Protein AF-A0A497EKC6-F1 (afdb_monomer_lite)

Radius of gyration: 23.26 Å; chains: 1; bounding box: 40×48×70 Å

Sequence (170 aa):
MGEEEERITVAPMLLFRLREMLIDYFEALASGIVSTDFYRREIAGISVGRINASSWSPSRVVVVDGGSNVVSMNAGFLGVCSAVAVVFEGNRVSGRIIGEPELVPDSPRDLVVFEVLDQVMCVLDKLREAKVFETALRALEEFDPELLVIDGPLMPYGALAKMPTGTLYE

Structure (mmCIF, N/CA/C/O backbone):
data_AF-A0A497EKC6-F1
#
_entry.id   AF-A0A497EKC6-F1
#
loop_
_atom_site.group_PDB
_atom_site.id
_atom_site.type_symbol
_atom_site.label_atom_id
_atom_site.label_alt_id
_atom_site.label_comp_id
_atom_site.label_asym_id
_atom_site.label_entity_id
_atom_site.label_seq_id
_atom_site.pdbx_PDB_ins_code
_atom_site.Cartn_x
_atom_site.Cartn_y
_atom_site.Cartn_z
_atom_site.occupancy
_atom_site.B_iso_or_equiv
_atom_site.auth_seq_id
_atom_site.auth_comp_id
_atom_site.auth_asym_id
_atom_site.auth_atom_id
_atom_site.pdbx_PDB_model_num
ATOM 1 N N . MET A 1 1 ? -11.597 -3.155 -38.202 1.00 38.78 1 MET A N 1
ATOM 2 C CA . MET A 1 1 ? -12.169 -2.585 -36.968 1.00 38.78 1 MET A CA 1
ATOM 3 C C . MET A 1 1 ? -10.998 -2.003 -36.210 1.00 38.78 1 MET A C 1
ATOM 5 O O . MET A 1 1 ? -10.141 -2.777 -35.816 1.00 38.78 1 MET A O 1
ATOM 9 N N . GLY A 1 2 ? -10.868 -0.677 -36.194 1.00 41.09 2 GLY A N 1
ATOM 10 C CA . GLY A 1 2 ? -9.808 0.004 -35.449 1.00 41.09 2 GLY A CA 1
ATOM 11 C C . GLY A 1 2 ? -10.301 0.273 -34.034 1.00 41.09 2 GLY A C 1
ATOM 12 O O . GLY A 1 2 ? -11.436 0.715 -33.878 1.00 41.09 2 GLY A O 1
ATOM 13 N N . GLU A 1 3 ? -9.486 -0.060 -33.041 1.00 45.53 3 GLU A N 1
ATOM 14 C CA . GLU A 1 3 ? -9.723 0.272 -31.638 1.00 45.53 3 GLU A CA 1
ATOM 15 C C . GLU A 1 3 ? -9.542 1.787 -31.462 1.00 45.53 3 GLU A C 1
ATOM 17 O O . GLU A 1 3 ? -8.503 2.342 -31.825 1.00 45.53 3 GLU A O 1
ATOM 22 N N . GLU A 1 4 ? -10.579 2.474 -30.980 1.00 45.06 4 GLU A N 1
ATOM 23 C CA . GLU A 1 4 ? -10.482 3.877 -30.578 1.00 45.06 4 GLU A CA 1
ATOM 24 C C . GLU A 1 4 ? -9.721 3.943 -29.247 1.00 45.06 4 GLU A C 1
ATOM 26 O O . GLU A 1 4 ? -10.237 3.546 -28.206 1.00 45.06 4 GLU A O 1
ATOM 31 N N . GLU A 1 5 ? -8.477 4.430 -29.282 1.00 43.28 5 GLU A N 1
ATOM 32 C CA . GLU A 1 5 ? -7.735 4.807 -28.077 1.00 43.28 5 GLU A CA 1
ATOM 33 C C . GLU A 1 5 ? -8.469 5.948 -27.359 1.00 43.28 5 GLU A C 1
ATOM 35 O O . GLU A 1 5 ? -8.484 7.097 -27.816 1.00 43.28 5 GLU A O 1
ATOM 40 N N . GLU A 1 6 ? -9.055 5.640 -26.204 1.00 39.56 6 GLU A N 1
ATOM 41 C CA . GLU A 1 6 ? -9.656 6.623 -25.312 1.00 39.56 6 GLU A CA 1
ATOM 42 C C . GLU A 1 6 ? -8.545 7.489 -24.691 1.00 39.56 6 GLU A C 1
ATOM 44 O O . GLU A 1 6 ? -7.891 7.140 -23.707 1.00 39.56 6 GLU A O 1
ATOM 49 N N . ARG A 1 7 ? -8.270 8.640 -25.312 1.00 42.91 7 ARG A N 1
ATOM 50 C CA . ARG A 1 7 ? -7.306 9.615 -24.792 1.00 42.91 7 ARG A CA 1
ATOM 51 C C . ARG A 1 7 ? -7.900 10.330 -23.583 1.00 42.91 7 ARG A C 1
ATOM 53 O O . ARG A 1 7 ? -8.650 11.292 -23.733 1.00 42.91 7 ARG A O 1
ATOM 60 N N . ILE A 1 8 ? -7.508 9.908 -22.383 1.00 49.97 8 ILE A N 1
ATOM 61 C CA . ILE A 1 8 ? -7.783 10.638 -21.140 1.00 49.97 8 ILE A CA 1
ATOM 62 C C . ILE A 1 8 ? -7.013 11.966 -21.173 1.00 49.97 8 ILE A C 1
ATOM 64 O O . ILE A 1 8 ? -5.846 12.056 -20.792 1.00 49.97 8 ILE A O 1
ATOM 68 N N . THR A 1 9 ? -7.655 13.029 -21.649 1.00 49.84 9 THR A N 1
ATOM 69 C CA . THR A 1 9 ? -7.121 14.388 -21.544 1.00 49.84 9 THR A CA 1
ATOM 70 C C . THR A 1 9 ? -7.515 14.973 -20.198 1.00 49.84 9 THR A C 1
ATOM 72 O O . THR A 1 9 ? -8.666 15.360 -19.992 1.00 49.84 9 THR A O 1
ATOM 75 N N . VAL A 1 10 ? -6.562 15.058 -19.270 1.00 57.28 10 VAL A N 1
ATOM 76 C CA . VAL A 1 10 ? -6.769 15.771 -18.006 1.00 57.28 10 VAL A CA 1
ATOM 77 C C . VAL A 1 10 ? -6.968 17.247 -18.339 1.00 57.28 10 VAL A C 1
ATOM 79 O O . VAL A 1 10 ? -6.071 17.875 -18.900 1.00 57.28 10 VAL A O 1
ATOM 82 N N . ALA A 1 11 ? -8.147 17.798 -18.041 1.00 72.62 11 ALA A N 1
ATOM 83 C CA . ALA A 1 11 ? -8.456 19.195 -18.316 1.00 72.62 11 ALA A CA 1
ATOM 84 C C . ALA A 1 11 ? -7.430 20.093 -17.592 1.00 72.62 11 ALA A C 1
ATOM 86 O O . ALA A 1 11 ? -7.453 20.154 -16.358 1.00 72.62 11 ALA A O 1
ATOM 87 N N . PRO A 1 12 ? -6.548 20.819 -18.310 1.00 68.69 12 PRO A N 1
ATOM 88 C CA . PRO A 1 12 ? -5.465 21.587 -17.684 1.00 68.69 12 PRO A CA 1
ATOM 89 C C . PRO A 1 12 ? -5.978 22.625 -16.682 1.00 68.69 12 PRO A C 1
ATOM 91 O O . PRO A 1 12 ? -5.306 22.966 -15.712 1.00 68.69 12 PRO A O 1
ATOM 94 N N . MET A 1 13 ? -7.212 23.083 -16.889 1.00 71.94 13 MET A N 1
ATOM 95 C CA . MET A 1 13 ? -7.874 24.055 -16.031 1.00 71.94 13 MET A CA 1
ATOM 96 C C . MET A 1 13 ? -8.353 23.487 -14.698 1.00 71.94 13 MET A C 1
ATOM 98 O O . MET A 1 13 ? -8.362 24.201 -13.698 1.00 71.94 13 MET A O 1
ATOM 102 N N . LEU A 1 14 ? -8.683 22.195 -14.657 1.00 68.81 14 LEU A N 1
ATOM 103 C CA . LEU A 1 14 ? -8.998 21.505 -13.410 1.00 68.81 14 LEU A CA 1
ATOM 104 C C . LEU A 1 14 ? -7.737 21.373 -12.547 1.00 68.81 14 LEU A C 1
ATOM 106 O O . LEU A 1 14 ? -7.769 21.669 -11.357 1.00 68.81 14 LEU A O 1
ATOM 110 N N . LEU A 1 15 ? -6.613 20.998 -13.168 1.00 66.38 15 LEU A N 1
ATOM 111 C CA . LEU A 1 15 ? -5.318 20.905 -12.491 1.00 66.38 15 LEU A CA 1
ATOM 112 C C . LEU A 1 15 ? -4.852 22.265 -11.963 1.00 66.38 15 LEU A C 1
ATOM 114 O O . LEU A 1 15 ? -4.325 22.341 -10.857 1.00 66.38 15 LEU A O 1
ATOM 118 N N . PHE A 1 16 ? -5.062 23.334 -12.732 1.00 71.50 16 PHE A N 1
ATOM 119 C CA . PHE A 1 16 ? -4.731 24.692 -12.307 1.00 71.50 16 PHE A CA 1
ATOM 120 C C . PHE A 1 16 ? -5.553 25.126 -11.082 1.00 71.50 16 PHE A C 1
ATOM 122 O O . PHE A 1 16 ? -4.978 25.529 -10.076 1.00 71.50 16 PHE A O 1
ATOM 129 N N . ARG A 1 17 ? -6.878 24.932 -11.117 1.00 71.75 17 ARG A N 1
ATOM 130 C CA . ARG A 1 17 ? -7.786 25.227 -9.991 1.00 71.75 17 ARG A CA 1
ATOM 131 C C . ARG A 1 17 ? -7.433 24.445 -8.724 1.00 71.75 17 ARG A C 1
ATOM 133 O O . ARG A 1 17 ? -7.429 25.010 -7.637 1.00 71.75 17 ARG A O 1
ATOM 140 N N . LEU A 1 18 ? -7.124 23.154 -8.863 1.00 67.69 18 LEU A N 1
ATOM 141 C CA . LEU A 1 18 ? -6.696 22.306 -7.744 1.00 67.69 18 LEU A CA 1
ATOM 142 C C . LEU A 1 18 ? -5.395 22.808 -7.113 1.00 67.69 18 LEU A C 1
ATOM 144 O O . LEU A 1 18 ? -5.255 22.775 -5.893 1.00 67.69 18 LEU A O 1
ATOM 148 N N . ARG A 1 19 ? -4.457 23.293 -7.933 1.00 71.12 19 ARG A N 1
ATOM 149 C CA . ARG A 1 19 ? -3.198 23.865 -7.446 1.00 71.12 19 ARG A CA 1
ATOM 150 C C . ARG A 1 19 ? -3.418 25.161 -6.677 1.00 71.12 19 ARG A C 1
ATOM 152 O O . ARG A 1 19 ? -2.846 25.285 -5.604 1.00 71.12 19 ARG A O 1
ATOM 159 N N . GLU A 1 20 ? -4.252 26.072 -7.175 1.00 81.00 20 GLU A N 1
ATOM 160 C CA . GLU A 1 20 ? -4.586 27.310 -6.452 1.00 81.00 20 GLU A CA 1
ATOM 161 C C . GLU A 1 20 ? -5.211 27.005 -5.086 1.00 81.00 20 GLU A C 1
ATOM 163 O O . GLU A 1 20 ? -4.720 27.485 -4.072 1.00 81.00 20 GLU A O 1
ATOM 168 N N . MET A 1 21 ? -6.199 26.104 -5.031 1.00 75.06 21 MET A N 1
ATOM 169 C CA . MET A 1 21 ? -6.843 25.731 -3.764 1.00 75.06 21 MET A CA 1
ATOM 170 C C . MET A 1 21 ? -5.870 25.130 -2.741 1.00 75.06 21 MET A C 1
ATOM 172 O O . MET A 1 21 ? -6.008 25.360 -1.540 1.00 75.06 21 MET A O 1
ATOM 176 N N . LEU A 1 22 ? -4.900 24.338 -3.204 1.00 66.06 22 LEU A N 1
ATOM 177 C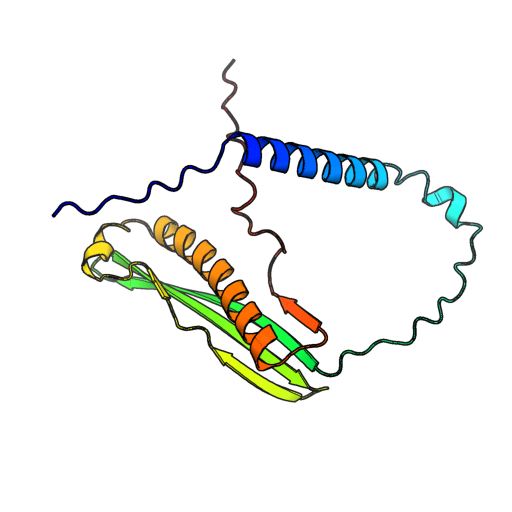 CA . LEU A 1 22 ? -3.883 23.757 -2.331 1.00 66.06 22 LEU A CA 1
ATOM 178 C C . LEU A 1 22 ? -2.887 24.811 -1.848 1.00 66.06 22 LEU A C 1
ATOM 180 O O . LEU A 1 22 ? -2.525 24.797 -0.675 1.00 66.06 22 LEU A O 1
ATOM 184 N N . ILE A 1 23 ? -2.468 25.728 -2.722 1.00 77.00 23 ILE A N 1
ATOM 185 C CA . ILE A 1 23 ? -1.584 26.840 -2.356 1.00 77.00 23 ILE A CA 1
ATOM 186 C C . ILE A 1 23 ? -2.257 27.709 -1.290 1.00 77.00 23 ILE A C 1
ATOM 188 O O . ILE A 1 23 ? -1.665 27.908 -0.233 1.00 77.00 23 ILE A O 1
ATOM 192 N N . ASP A 1 24 ? -3.513 28.108 -1.501 1.00 72.38 24 ASP A N 1
ATOM 193 C CA . ASP A 1 24 ? -4.279 28.916 -0.544 1.00 72.38 24 ASP A CA 1
ATOM 194 C C . ASP A 1 24 ? -4.397 28.221 0.823 1.00 72.38 24 ASP A C 1
ATOM 196 O O . ASP A 1 24 ? -4.234 28.839 1.878 1.00 72.38 24 ASP A O 1
ATOM 200 N N . TYR A 1 25 ? -4.638 26.906 0.824 1.00 72.38 25 TYR A N 1
ATOM 201 C CA . TYR A 1 25 ? -4.694 26.108 2.048 1.00 72.38 25 TYR A CA 1
ATOM 202 C C . TYR A 1 25 ? -3.351 26.091 2.793 1.00 72.38 25 TYR A C 1
ATOM 204 O O . TYR A 1 25 ? -3.318 26.243 4.017 1.00 72.38 25 TYR A O 1
ATOM 212 N N . PHE A 1 26 ? -2.236 25.940 2.074 1.00 66.56 26 PHE A N 1
ATOM 213 C CA . PHE A 1 26 ? -0.904 25.939 2.678 1.00 66.56 26 PHE A CA 1
ATOM 214 C C . PHE A 1 26 ? -0.461 27.325 3.140 1.00 66.56 26 PHE A C 1
ATOM 216 O O . PHE A 1 26 ? 0.186 27.424 4.180 1.00 66.56 26 PHE A O 1
ATOM 223 N N . GLU A 1 27 ? -0.840 28.392 2.440 1.00 73.19 27 GLU A N 1
ATOM 224 C CA . GLU A 1 27 ? -0.616 29.767 2.889 1.00 73.19 27 GLU A CA 1
ATOM 225 C C . GLU A 1 27 ? -1.426 30.084 4.153 1.00 73.19 27 GLU A C 1
ATOM 227 O O . GLU A 1 27 ? -0.903 30.704 5.083 1.00 73.19 27 GLU A O 1
ATOM 232 N N . ALA A 1 28 ? -2.664 29.590 4.259 1.00 68.50 28 ALA A N 1
ATOM 233 C CA . ALA A 1 28 ? -3.468 29.692 5.478 1.00 68.50 28 ALA A CA 1
ATOM 234 C C . ALA A 1 28 ? -2.843 28.917 6.656 1.00 68.50 28 ALA A C 1
ATOM 236 O O . ALA A 1 28 ? -2.782 29.414 7.781 1.00 68.50 28 ALA A O 1
ATOM 237 N N . LEU A 1 29 ? -2.313 27.718 6.402 1.00 66.31 29 LEU A N 1
ATOM 238 C CA . LEU A 1 29 ? -1.584 26.930 7.401 1.00 66.31 29 LEU A CA 1
ATOM 239 C C . LEU A 1 29 ? -0.284 27.613 7.831 1.00 66.31 29 LEU A C 1
ATOM 241 O O . LEU A 1 29 ? -0.004 27.722 9.022 1.00 66.31 29 LEU A O 1
ATOM 245 N N . ALA A 1 30 ? 0.499 28.109 6.875 1.00 63.88 30 ALA A N 1
ATOM 246 C CA . ALA A 1 30 ? 1.764 28.780 7.137 1.00 63.88 30 ALA A CA 1
ATOM 247 C C . ALA A 1 30 ? 1.554 30.098 7.894 1.00 63.88 30 ALA A C 1
ATOM 249 O O . ALA A 1 30 ? 2.250 30.358 8.873 1.00 63.88 30 ALA A O 1
ATOM 250 N N . SER A 1 31 ? 0.554 30.898 7.516 1.00 63.12 31 SER A N 1
ATOM 251 C CA . SER A 1 31 ? 0.195 32.124 8.241 1.00 63.12 31 SER A CA 1
ATOM 252 C C . SER A 1 31 ? -0.339 31.850 9.654 1.00 63.12 31 SER A C 1
ATOM 254 O O . SER A 1 31 ? -0.102 32.661 10.548 1.00 63.12 31 SER A O 1
ATOM 256 N N . GLY A 1 32 ? -0.958 30.688 9.897 1.00 54.19 32 GLY A N 1
ATOM 257 C CA . GLY A 1 32 ? -1.318 30.215 11.240 1.00 54.19 32 GLY A CA 1
ATOM 258 C C . GLY A 1 32 ? -0.139 29.691 12.077 1.00 54.19 32 GLY A C 1
ATOM 259 O O . GLY A 1 32 ? -0.196 29.727 13.304 1.00 54.19 32 GLY A O 1
ATOM 260 N N . ILE A 1 33 ? 0.942 29.231 11.438 1.00 52.12 33 ILE A N 1
ATOM 261 C CA . ILE A 1 33 ? 2.117 28.628 12.095 1.00 52.12 33 ILE A CA 1
ATOM 262 C C . ILE A 1 33 ? 3.230 29.660 12.377 1.00 52.12 33 ILE A C 1
ATOM 264 O O . ILE A 1 33 ? 4.037 29.459 13.283 1.00 52.12 33 ILE A O 1
ATOM 268 N N . VAL A 1 34 ? 3.274 30.793 11.663 1.00 46.94 34 VAL A N 1
ATOM 269 C CA . VAL A 1 34 ? 4.392 31.763 11.732 1.00 46.94 34 VAL A CA 1
ATOM 270 C C . VAL A 1 34 ? 4.368 32.705 12.954 1.00 46.94 34 VAL A C 1
ATOM 272 O O . VAL A 1 34 ? 5.355 33.392 13.206 1.00 46.94 34 VAL A O 1
ATOM 275 N N . SER A 1 35 ? 3.344 32.706 13.817 1.00 47.03 35 SER A N 1
ATOM 276 C CA . SER A 1 35 ? 3.387 33.497 15.066 1.00 47.03 35 SER A CA 1
ATOM 277 C C . SER A 1 35 ? 3.876 32.694 16.283 1.00 47.03 35 SER A C 1
ATOM 279 O O . SER A 1 35 ? 3.255 32.701 17.351 1.00 47.03 35 SER A O 1
ATOM 281 N N . THR A 1 36 ? 5.011 32.008 16.154 1.00 48.78 36 THR A N 1
ATOM 282 C CA . THR A 1 36 ? 5.629 31.214 17.234 1.00 48.78 36 THR A CA 1
ATOM 283 C C . THR A 1 36 ? 6.028 32.066 18.454 1.00 48.78 36 THR A C 1
ATOM 285 O O . THR A 1 36 ? 6.134 31.547 19.565 1.00 48.78 36 THR A O 1
ATOM 288 N N . ASP A 1 37 ? 6.157 33.389 18.290 1.00 45.56 37 ASP A N 1
ATOM 289 C CA . ASP A 1 37 ? 6.465 34.331 19.377 1.00 45.56 37 ASP A CA 1
ATOM 290 C C . ASP A 1 37 ? 5.232 34.912 20.095 1.00 45.56 37 ASP A C 1
ATOM 292 O O . ASP A 1 37 ? 5.357 35.395 21.225 1.00 45.56 37 ASP A O 1
ATOM 296 N N . PHE A 1 38 ? 4.031 34.828 19.506 1.00 42.97 38 PHE A N 1
ATOM 297 C CA . PHE A 1 38 ? 2.793 35.299 20.150 1.00 42.97 38 PHE A CA 1
ATOM 298 C C . PHE A 1 38 ? 2.283 34.281 21.187 1.00 42.97 38 PHE A C 1
ATOM 300 O O . PHE A 1 38 ? 1.916 34.641 22.308 1.00 42.97 38 PHE A O 1
ATOM 307 N N . TYR A 1 39 ? 2.394 32.985 20.870 1.00 42.16 39 TYR A N 1
ATOM 308 C CA . TYR A 1 39 ? 1.966 31.879 21.737 1.00 42.16 39 TYR A CA 1
ATOM 309 C C . TYR A 1 39 ? 2.705 31.825 23.084 1.00 42.16 39 TYR A C 1
ATOM 311 O O . TYR A 1 39 ? 2.150 31.374 24.085 1.00 42.16 39 TYR A O 1
ATOM 319 N N . ARG A 1 40 ? 3.952 32.308 23.153 1.00 44.03 40 ARG A N 1
ATOM 320 C CA . ARG A 1 40 ? 4.771 32.191 24.370 1.00 44.03 40 ARG A CA 1
ATOM 321 C C . ARG A 1 40 ? 4.404 33.182 25.476 1.00 44.03 40 ARG A C 1
ATOM 323 O O . ARG A 1 40 ? 4.741 32.917 26.627 1.00 44.03 40 ARG A O 1
ATOM 330 N N . ARG A 1 41 ? 3.753 34.312 25.162 1.00 40.88 41 ARG A N 1
ATOM 331 C CA . ARG A 1 41 ? 3.438 35.352 26.164 1.00 40.88 41 ARG A CA 1
ATOM 332 C C . ARG A 1 41 ? 2.007 35.301 26.693 1.00 40.88 41 ARG A C 1
ATOM 334 O O . ARG A 1 41 ? 1.826 35.589 27.870 1.00 40.88 41 ARG A O 1
ATOM 341 N N . GLU A 1 42 ? 1.017 34.886 25.901 1.00 42.59 42 GLU A N 1
ATOM 342 C CA . GLU A 1 42 ? -0.375 34.801 26.389 1.00 42.59 42 GLU A CA 1
ATOM 343 C C . GLU A 1 42 ? -0.713 33.481 27.107 1.00 42.59 42 GLU A C 1
ATOM 345 O O . GLU A 1 42 ? -1.622 33.439 27.934 1.00 42.59 42 GLU A O 1
ATOM 350 N N . ILE A 1 43 ? 0.063 32.412 26.898 1.00 44.28 43 ILE A N 1
ATOM 351 C CA . ILE A 1 43 ? -0.186 31.099 27.532 1.00 44.28 43 ILE A CA 1
ATOM 352 C C . ILE A 1 43 ? 0.379 31.014 28.963 1.00 44.28 43 ILE A C 1
ATOM 354 O O . ILE A 1 43 ? 0.169 30.034 29.668 1.00 44.28 43 ILE A O 1
ATOM 358 N N . ALA A 1 44 ? 1.027 32.067 29.466 1.00 41.31 44 ALA A N 1
ATOM 359 C CA . ALA A 1 44 ? 1.445 32.122 30.869 1.00 41.31 44 ALA A CA 1
ATOM 360 C C . ALA A 1 44 ? 0.267 32.326 31.851 1.00 41.31 44 ALA A C 1
ATOM 362 O O . ALA A 1 44 ? 0.435 32.112 33.050 1.00 41.31 44 ALA A O 1
ATOM 363 N N . GLY A 1 45 ? -0.916 32.727 31.361 1.00 38.28 45 GLY A N 1
ATOM 364 C CA . GLY A 1 45 ? -2.101 33.001 32.188 1.00 38.28 45 GLY A CA 1
ATOM 365 C C . GLY A 1 45 ? -3.304 32.088 31.942 1.00 38.28 45 GLY A C 1
ATOM 366 O O . GLY A 1 45 ? -4.261 32.128 32.713 1.00 38.28 45 GLY A O 1
ATOM 367 N N . ILE A 1 46 ? -3.280 31.253 30.901 1.00 40.38 46 ILE A N 1
ATOM 368 C CA . ILE A 1 46 ? -4.382 30.337 30.602 1.00 40.38 46 ILE A CA 1
ATOM 369 C C . ILE A 1 46 ? -4.068 29.011 31.283 1.00 40.38 46 ILE A C 1
ATOM 371 O O . ILE A 1 46 ? -3.353 28.166 30.748 1.00 40.38 46 ILE A O 1
ATOM 375 N N . SER A 1 47 ? -4.624 28.808 32.477 1.00 44.16 47 SER A N 1
ATOM 376 C CA . SER A 1 47 ? -4.824 27.457 32.991 1.00 44.16 47 SER A CA 1
ATOM 377 C C . SER A 1 47 ? -5.650 26.702 31.950 1.00 44.16 47 SER A C 1
ATOM 379 O O . SER A 1 47 ? -6.854 26.936 31.831 1.00 44.16 47 SER A O 1
ATOM 381 N N . VAL A 1 48 ? -4.994 25.857 31.151 1.00 45.44 48 VAL A N 1
ATOM 382 C CA . VAL A 1 48 ? -5.656 24.984 30.184 1.00 45.44 48 VAL A CA 1
ATOM 383 C C . VAL A 1 48 ? -6.592 24.110 31.004 1.00 45.44 48 VAL A C 1
ATOM 385 O O . VAL A 1 48 ? -6.148 23.238 31.754 1.00 45.44 48 VAL A O 1
ATOM 388 N N . GLY A 1 49 ? -7.886 24.432 30.956 1.00 46.28 49 GLY A N 1
ATOM 389 C CA . GLY A 1 49 ? -8.915 23.657 31.627 1.00 46.28 49 GLY A CA 1
ATOM 390 C C . GLY A 1 49 ? -8.727 22.194 31.253 1.00 46.28 49 GLY A C 1
ATOM 391 O O . GLY A 1 49 ? -8.459 21.884 30.093 1.00 46.28 49 GLY A O 1
ATOM 392 N N . ARG A 1 50 ? -8.812 21.296 32.240 1.00 44.88 50 ARG A N 1
ATOM 393 C CA . ARG A 1 50 ? -8.822 19.855 31.984 1.00 44.88 50 ARG A CA 1
ATOM 394 C C . ARG A 1 50 ? -9.953 19.569 31.004 1.00 44.88 50 ARG A C 1
ATOM 396 O O . ARG A 1 50 ? -11.115 19.509 31.399 1.00 44.88 50 ARG A O 1
ATOM 403 N N . ILE A 1 51 ? -9.609 19.398 29.732 1.00 50.06 51 ILE A N 1
ATOM 404 C CA . ILE A 1 51 ? -10.485 18.743 28.779 1.00 50.06 51 ILE A CA 1
ATOM 405 C C . ILE A 1 51 ? -10.600 17.325 29.329 1.00 50.06 51 ILE A C 1
ATOM 407 O O . ILE A 1 51 ? -9.634 16.563 29.296 1.00 50.06 51 ILE A O 1
ATOM 411 N N . ASN A 1 52 ? -11.756 16.991 29.906 1.00 45.78 52 ASN A N 1
ATOM 412 C CA . ASN A 1 52 ? -12.164 15.606 30.111 1.00 45.78 52 ASN A CA 1
ATOM 413 C C . ASN A 1 52 ? -12.372 15.002 28.715 1.00 45.78 52 ASN A C 1
ATOM 415 O O . ASN A 1 52 ? -13.497 14.775 28.283 1.00 45.78 52 ASN A O 1
ATOM 419 N N . ALA A 1 53 ? -11.282 14.806 27.973 1.00 54.03 53 ALA A N 1
ATOM 420 C CA . ALA A 1 53 ? -11.287 13.933 26.826 1.00 54.03 53 ALA A CA 1
ATOM 421 C C . ALA A 1 53 ? -11.493 12.550 27.431 1.00 54.03 53 ALA A C 1
ATOM 423 O O . ALA A 1 53 ? -10.599 12.012 28.087 1.00 54.03 53 ALA A O 1
ATOM 424 N N . SER A 1 54 ? -12.706 12.012 27.300 1.00 60.31 54 SER A N 1
ATOM 425 C CA . SER A 1 54 ? -12.909 10.577 27.444 1.00 60.31 54 SER A CA 1
ATOM 426 C C . SER A 1 54 ? -11.802 9.906 26.643 1.00 60.31 54 SER A C 1
ATOM 428 O O . SER A 1 54 ? -11.650 10.213 25.460 1.00 60.31 54 SER A O 1
ATOM 430 N N . SER A 1 55 ? -10.990 9.075 27.291 1.00 70.44 55 SER A N 1
ATOM 431 C CA . SER A 1 55 ? -9.920 8.338 26.631 1.00 70.44 55 SER A CA 1
ATOM 432 C C . SER A 1 55 ? -10.551 7.439 25.570 1.00 70.44 55 SER A C 1
ATOM 434 O O . SER A 1 55 ? -11.022 6.347 25.889 1.00 70.44 55 SER A O 1
ATOM 436 N N . TRP A 1 56 ? -10.644 7.926 24.332 1.00 80.31 56 TRP A N 1
ATOM 437 C CA . TRP A 1 56 ? -11.058 7.105 23.209 1.00 80.31 56 TRP A CA 1
ATOM 438 C C . TRP A 1 56 ? -9.943 6.095 22.972 1.00 80.31 56 TRP A C 1
ATOM 440 O O . TRP A 1 56 ? -8.790 6.464 22.752 1.00 80.31 56 TRP A O 1
ATOM 450 N N . SER A 1 57 ? -10.291 4.822 23.109 1.00 83.19 57 SER A N 1
ATOM 451 C CA . SER A 1 57 ? -9.398 3.704 22.859 1.00 83.19 57 SER A CA 1
ATOM 452 C C . SER A 1 57 ? -10.042 2.893 21.747 1.00 83.19 57 SER A C 1
ATOM 454 O O . SER A 1 57 ? -11.050 2.239 22.032 1.00 83.19 57 SER A O 1
ATOM 456 N N . PRO A 1 58 ? -9.514 2.942 20.512 1.00 88.69 58 PRO A N 1
ATOM 457 C CA . PRO A 1 58 ? -10.089 2.186 19.413 1.00 88.69 58 PRO A CA 1
ATOM 458 C C . PRO A 1 58 ? -10.057 0.694 19.742 1.00 88.69 58 PRO A C 1
ATOM 460 O O . PRO A 1 58 ? -9.023 0.174 20.172 1.00 88.69 58 PRO A O 1
ATOM 463 N N . SER A 1 59 ? -11.189 0.007 19.584 1.00 88.62 59 SER A N 1
ATOM 464 C CA . SER A 1 59 ? -11.255 -1.430 19.882 1.00 88.62 59 SER A CA 1
ATOM 465 C C . SER A 1 59 ? -10.650 -2.272 18.759 1.00 88.62 59 SER A C 1
ATOM 467 O O . SER A 1 59 ? -9.994 -3.280 19.036 1.00 88.62 59 SER A O 1
ATOM 469 N N . ARG A 1 60 ? -10.813 -1.806 17.514 1.00 92.50 60 ARG A N 1
ATOM 470 C CA . ARG A 1 60 ? -10.283 -2.410 16.293 1.00 92.50 60 ARG A CA 1
ATOM 471 C C . ARG A 1 60 ? -9.347 -1.442 15.578 1.00 92.50 60 ARG A C 1
ATOM 473 O O . ARG A 1 60 ? -9.777 -0.399 15.087 1.00 92.50 60 ARG A O 1
ATOM 480 N N . VAL A 1 61 ? -8.076 -1.816 15.504 1.00 96.31 61 VAL A N 1
ATOM 481 C CA . VAL A 1 61 ? -7.022 -1.046 14.840 1.00 96.31 61 VAL A CA 1
ATOM 482 C C . VAL A 1 61 ? -6.468 -1.866 13.689 1.00 96.31 61 VAL A C 1
ATOM 484 O O . VAL A 1 61 ? -6.181 -3.047 13.854 1.00 96.31 61 VAL A O 1
ATOM 487 N N . VAL A 1 62 ? -6.277 -1.249 12.531 1.00 97.25 62 VAL A N 1
ATOM 488 C CA . VAL A 1 62 ? -5.567 -1.866 11.410 1.00 97.25 62 VAL A CA 1
ATOM 489 C C . VAL A 1 62 ? -4.282 -1.102 11.168 1.00 97.25 62 VAL A C 1
ATOM 491 O O . VAL A 1 62 ? -4.299 0.122 11.096 1.00 97.25 62 VAL A O 1
ATOM 494 N N . VAL A 1 63 ? -3.176 -1.827 11.033 1.00 96.94 63 VAL A N 1
ATOM 495 C CA . VAL A 1 63 ? -1.873 -1.265 10.668 1.00 96.94 63 VAL A CA 1
ATOM 496 C C . VAL A 1 63 ? -1.469 -1.824 9.313 1.00 96.94 63 VAL A C 1
ATOM 498 O O . VAL A 1 63 ? -1.553 -3.036 9.115 1.00 96.94 63 VAL A O 1
ATOM 501 N N . VAL A 1 64 ? -1.050 -0.961 8.392 1.00 96.81 64 VAL A N 1
ATOM 502 C CA . VAL A 1 64 ? -0.671 -1.337 7.025 1.00 96.81 64 VAL A CA 1
ATOM 503 C C . VAL A 1 64 ? 0.738 -0.855 6.727 1.00 96.81 64 VAL A C 1
ATOM 505 O O . VAL A 1 64 ? 1.059 0.304 6.983 1.00 96.81 64 VAL A O 1
ATOM 508 N N . ASP A 1 65 ? 1.551 -1.748 6.172 1.00 96.31 65 ASP A N 1
ATOM 509 C CA . ASP A 1 65 ? 2.925 -1.466 5.760 1.00 96.31 65 ASP A CA 1
ATOM 510 C C . ASP A 1 65 ? 3.268 -2.226 4.466 1.00 96.31 65 ASP A C 1
ATOM 512 O O . ASP A 1 65 ? 2.644 -3.239 4.124 1.00 96.31 65 ASP A O 1
ATOM 516 N N . GLY A 1 66 ? 4.237 -1.702 3.722 1.00 94.56 66 GLY A N 1
ATOM 517 C CA . GLY A 1 66 ? 4.700 -2.193 2.435 1.00 94.56 66 GLY A CA 1
ATOM 518 C C . GLY A 1 66 ? 6.147 -2.664 2.494 1.00 94.56 66 GLY A C 1
ATOM 519 O O . GLY A 1 66 ? 7.019 -2.020 3.062 1.00 94.56 66 GLY A O 1
ATOM 520 N N . GLY A 1 67 ? 6.437 -3.770 1.815 1.00 93.81 67 GLY A N 1
ATOM 521 C CA . GLY A 1 67 ? 7.791 -4.275 1.623 1.00 93.81 67 GLY A CA 1
ATOM 522 C C . GLY A 1 67 ? 8.144 -4.351 0.144 1.00 93.81 67 GLY A C 1
ATOM 523 O O . GLY A 1 67 ? 7.314 -4.721 -0.687 1.00 93.81 67 GLY A O 1
ATOM 524 N N . SER A 1 68 ? 9.392 -4.040 -0.192 1.00 94.19 68 SER A N 1
ATOM 525 C CA . SER A 1 68 ? 9.941 -4.268 -1.528 1.00 94.19 68 SER A CA 1
ATOM 526 C C . SER A 1 68 ? 11.352 -4.841 -1.453 1.00 94.19 68 SER A C 1
ATOM 528 O O . SER A 1 68 ? 12.065 -4.665 -0.465 1.00 94.19 68 SER A O 1
ATOM 530 N N . ASN A 1 69 ? 11.748 -5.579 -2.487 1.00 94.38 69 ASN A N 1
ATOM 531 C CA . ASN A 1 69 ? 13.094 -6.119 -2.624 1.00 94.38 69 ASN A CA 1
ATOM 532 C C . ASN A 1 69 ? 13.473 -6.236 -4.106 1.00 94.38 69 ASN A C 1
ATOM 534 O O . ASN A 1 69 ? 12.601 -6.331 -4.968 1.00 94.38 69 ASN A O 1
ATOM 538 N N . VAL A 1 70 ? 14.772 -6.258 -4.398 1.00 92.44 70 VAL A N 1
ATOM 539 C CA . VAL A 1 70 ? 15.306 -6.478 -5.744 1.00 92.44 70 VAL A CA 1
ATOM 540 C C . VAL A 1 70 ? 16.218 -7.695 -5.737 1.00 92.44 70 VAL A C 1
ATOM 542 O O . VAL A 1 70 ? 17.149 -7.804 -4.941 1.00 92.44 70 VAL A O 1
ATOM 545 N N . VAL A 1 71 ? 15.974 -8.600 -6.675 1.00 90.56 71 VAL A N 1
ATOM 546 C CA . VAL A 1 71 ? 16.797 -9.771 -6.949 1.00 90.56 71 VAL A CA 1
ATOM 547 C C . VAL A 1 71 ? 17.661 -9.477 -8.172 1.00 90.56 71 VAL A C 1
ATOM 549 O O . VAL A 1 71 ? 17.152 -9.211 -9.260 1.00 90.56 71 VAL A O 1
ATOM 552 N N . SER A 1 72 ? 18.980 -9.531 -7.999 1.00 89.12 72 SER A N 1
ATOM 553 C CA . SER A 1 72 ? 19.927 -9.412 -9.110 1.00 89.12 72 SER A CA 1
ATOM 554 C C . SER A 1 72 ? 20.037 -10.739 -9.861 1.00 89.12 72 SER A C 1
ATOM 556 O O . SER A 1 72 ? 20.228 -11.793 -9.250 1.00 89.12 72 SER A O 1
ATOM 558 N N . MET A 1 73 ? 19.904 -10.693 -11.185 1.00 85.50 73 MET A N 1
ATOM 559 C CA . MET A 1 73 ? 19.952 -11.845 -12.082 1.00 85.50 73 MET A CA 1
ATOM 560 C C . MET A 1 73 ? 20.976 -11.605 -13.197 1.00 85.50 73 MET A C 1
ATOM 562 O O . MET A 1 73 ? 21.297 -10.472 -13.540 1.00 85.50 73 MET A O 1
ATOM 566 N N . ASN A 1 74 ? 21.435 -12.675 -13.853 1.00 84.94 74 ASN A N 1
ATOM 567 C CA . ASN A 1 74 ? 22.343 -12.549 -15.007 1.00 84.94 74 ASN A CA 1
ATOM 568 C C . ASN A 1 74 ? 21.738 -11.743 -16.173 1.00 84.94 74 ASN A C 1
ATOM 570 O O . ASN A 1 74 ? 22.477 -11.232 -17.006 1.00 84.94 74 ASN A O 1
ATOM 574 N N . ALA A 1 75 ? 20.406 -11.683 -16.254 1.00 82.81 75 ALA A N 1
ATOM 575 C CA . ALA A 1 75 ? 19.665 -11.015 -17.321 1.00 82.81 75 ALA A CA 1
ATOM 576 C C . ALA A 1 75 ? 19.220 -9.583 -16.969 1.00 82.81 75 ALA A C 1
ATOM 578 O O . ALA A 1 75 ? 18.630 -8.928 -17.821 1.00 82.81 75 ALA A O 1
ATOM 579 N N . GLY A 1 76 ? 19.458 -9.118 -15.737 1.00 85.94 76 GLY A N 1
ATOM 580 C CA . GLY A 1 76 ? 18.974 -7.829 -15.241 1.00 85.94 76 GLY A CA 1
ATOM 581 C C . GLY A 1 76 ? 18.506 -7.899 -13.788 1.00 85.94 76 GLY A C 1
ATOM 582 O O . GLY A 1 76 ? 18.888 -8.797 -13.037 1.00 85.94 76 GLY A O 1
ATOM 583 N N . PHE A 1 77 ? 17.658 -6.957 -13.390 1.00 87.19 77 PHE A N 1
ATOM 584 C CA . PHE A 1 77 ? 17.128 -6.857 -12.030 1.00 87.19 77 PHE A CA 1
ATOM 585 C C . PHE A 1 77 ? 15.632 -7.176 -12.002 1.00 87.19 77 PHE A C 1
ATOM 587 O O . PHE A 1 77 ? 14.870 -6.637 -12.799 1.00 87.19 77 PHE A O 1
ATOM 594 N N . LEU A 1 78 ? 15.216 -8.022 -11.057 1.00 89.31 78 LEU A N 1
ATOM 595 C CA . LEU A 1 78 ? 13.812 -8.330 -10.797 1.00 89.31 78 LEU A CA 1
ATOM 596 C C . LEU A 1 78 ? 13.401 -7.755 -9.445 1.00 89.31 78 LEU A C 1
A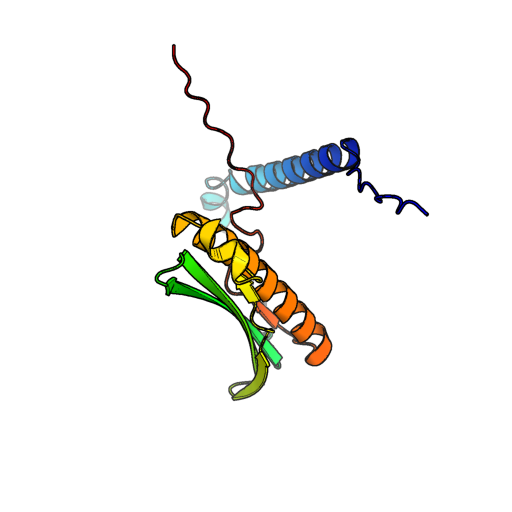TOM 598 O O . LEU A 1 78 ? 13.840 -8.211 -8.392 1.00 89.31 78 LEU A O 1
ATOM 602 N N . GLY A 1 79 ? 12.540 -6.757 -9.480 1.00 92.75 79 GLY A N 1
ATOM 603 C CA . GLY A 1 79 ? 11.872 -6.198 -8.327 1.00 92.75 79 GLY A CA 1
ATOM 604 C C . GLY A 1 79 ? 10.645 -6.998 -7.912 1.00 92.75 79 GLY A C 1
ATOM 605 O O . GLY A 1 79 ? 9.912 -7.507 -8.754 1.00 92.75 79 GLY A O 1
ATOM 606 N N . VAL A 1 80 ? 10.401 -7.062 -6.607 1.00 94.81 80 VAL A N 1
ATOM 607 C CA . VAL A 1 80 ? 9.157 -7.560 -6.020 1.00 94.81 80 VAL A CA 1
ATOM 608 C C . VAL A 1 80 ? 8.685 -6.603 -4.933 1.00 94.81 80 VAL A C 1
ATOM 610 O O . VAL A 1 80 ? 9.489 -6.148 -4.118 1.00 94.81 80 VAL A O 1
ATOM 613 N N . CYS A 1 81 ? 7.391 -6.301 -4.891 1.00 95.00 81 CYS A N 1
ATOM 614 C CA . CYS A 1 81 ? 6.776 -5.560 -3.792 1.00 95.00 81 CYS A CA 1
ATOM 615 C C . CYS A 1 81 ? 5.420 -6.143 -3.395 1.00 95.00 81 CYS A C 1
ATOM 617 O O . CYS A 1 81 ? 4.718 -6.743 -4.204 1.00 95.00 81 CYS A O 1
ATOM 619 N N . SER A 1 82 ? 5.051 -5.970 -2.131 1.00 96.19 82 SER A N 1
ATOM 620 C CA . SER A 1 82 ? 3.748 -6.350 -1.581 1.00 96.19 82 SER A CA 1
ATOM 621 C C . SER A 1 82 ? 3.468 -5.498 -0.341 1.00 96.19 82 SER A C 1
ATOM 623 O O . SER A 1 82 ? 4.367 -4.845 0.188 1.00 96.19 82 SER A O 1
ATOM 625 N N . ALA A 1 83 ? 2.228 -5.507 0.130 1.00 96.50 83 ALA A N 1
ATOM 626 C CA . ALA A 1 83 ? 1.825 -4.845 1.360 1.00 96.50 83 ALA A CA 1
ATOM 627 C C . ALA A 1 83 ? 1.008 -5.792 2.237 1.00 96.50 83 ALA A C 1
ATOM 629 O O . ALA A 1 83 ? 0.393 -6.748 1.756 1.00 96.50 83 ALA A O 1
ATOM 630 N N . VAL A 1 84 ? 1.024 -5.539 3.540 1.00 97.62 84 VAL A N 1
ATOM 631 C CA . VAL A 1 84 ? 0.317 -6.343 4.534 1.00 97.62 84 VAL A CA 1
ATOM 632 C C . VAL A 1 84 ? -0.463 -5.417 5.450 1.00 97.62 84 VAL A C 1
ATOM 634 O O . VAL A 1 84 ? 0.092 -4.466 5.990 1.00 97.62 84 VAL A O 1
ATOM 637 N N . ALA A 1 85 ? -1.739 -5.734 5.661 1.00 97.69 85 ALA A N 1
ATOM 638 C CA . ALA A 1 85 ? -2.524 -5.172 6.751 1.00 97.69 85 ALA A CA 1
ATOM 639 C C . ALA A 1 85 ? -2.604 -6.183 7.892 1.00 97.69 85 ALA A C 1
ATOM 641 O O . ALA A 1 85 ? -2.897 -7.357 7.663 1.00 97.69 85 ALA A O 1
ATOM 642 N N . VAL A 1 86 ? -2.383 -5.730 9.121 1.00 97.75 86 VAL A N 1
ATOM 643 C CA . VAL A 1 86 ? -2.552 -6.517 10.344 1.00 97.75 86 VAL A CA 1
ATOM 644 C C . VAL A 1 86 ? -3.666 -5.893 11.169 1.00 97.75 86 VAL A C 1
ATOM 646 O O . VAL A 1 86 ? -3.643 -4.698 11.458 1.00 97.75 86 VAL A O 1
ATOM 649 N N . VAL A 1 87 ? -4.642 -6.714 11.543 1.00 97.06 87 VAL A N 1
ATOM 650 C CA . VAL A 1 87 ? -5.813 -6.298 12.314 1.00 97.06 87 VAL A CA 1
ATOM 651 C C . VAL A 1 87 ? -5.578 -6.639 13.779 1.00 97.06 87 VAL A C 1
ATOM 653 O O . VAL A 1 87 ? -5.263 -7.782 14.117 1.00 97.06 87 VAL A O 1
ATOM 656 N N . PHE A 1 88 ? -5.749 -5.649 14.644 1.00 95.62 88 PHE A N 1
ATOM 657 C CA . PHE A 1 88 ? -5.654 -5.763 16.088 1.00 95.62 88 PHE A CA 1
ATOM 658 C C . PHE A 1 88 ? -7.025 -5.530 16.713 1.00 95.62 88 PHE A C 1
ATOM 660 O O . PHE A 1 88 ? -7.670 -4.517 16.450 1.00 95.62 88 PHE A O 1
ATOM 667 N N . GLU A 1 89 ? -7.440 -6.444 17.584 1.00 92.88 89 GLU A N 1
ATOM 668 C CA . GLU A 1 89 ? -8.593 -6.265 18.465 1.00 92.88 89 GLU A CA 1
ATOM 669 C C . GLU A 1 89 ? -8.107 -6.320 19.917 1.00 92.88 89 GLU A C 1
ATOM 671 O O . GLU A 1 89 ? -7.678 -7.364 20.427 1.00 92.88 89 GLU A O 1
ATOM 676 N N . GLY A 1 90 ? -8.088 -5.158 20.573 1.00 86.88 90 GLY A N 1
ATOM 677 C CA . GLY A 1 90 ? -7.378 -4.976 21.839 1.00 86.88 90 GLY A CA 1
ATOM 678 C C . GLY A 1 90 ? -5.885 -5.313 21.711 1.00 86.88 90 GLY A C 1
ATOM 679 O O . GLY A 1 90 ? -5.172 -4.730 20.903 1.00 86.88 90 GLY A O 1
ATOM 680 N N . ASN A 1 91 ? -5.405 -6.283 22.497 1.00 86.19 91 ASN A N 1
ATOM 681 C CA . ASN A 1 91 ? -3.987 -6.684 22.534 1.00 86.19 91 ASN A CA 1
ATOM 682 C C . ASN A 1 91 ? -3.680 -7.945 21.705 1.00 86.19 91 ASN A C 1
ATOM 684 O O . ASN A 1 91 ? -2.720 -8.662 21.998 1.00 86.19 91 ASN A O 1
ATOM 688 N N . ARG A 1 92 ? -4.522 -8.289 20.726 1.00 92.44 92 ARG A N 1
ATOM 689 C CA . ARG A 1 92 ? -4.371 -9.513 19.927 1.00 92.44 92 ARG A CA 1
ATOM 690 C C . ARG A 1 92 ? -4.472 -9.207 18.445 1.00 92.44 92 ARG A C 1
ATOM 692 O O . ARG A 1 92 ? -5.295 -8.397 18.041 1.00 92.44 92 ARG A O 1
ATOM 699 N N . VAL A 1 93 ? -3.677 -9.920 17.652 1.00 95.06 93 VAL A N 1
ATOM 700 C CA . VAL A 1 93 ? -3.846 -9.961 16.199 1.00 95.06 93 VAL A CA 1
ATOM 701 C C . VAL A 1 93 ? -5.051 -10.846 15.893 1.00 95.06 93 VAL A C 1
ATOM 703 O O . VAL A 1 93 ? -5.039 -12.033 16.224 1.00 95.06 93 VAL A O 1
ATOM 706 N N . SER A 1 94 ? -6.089 -10.266 15.301 1.00 93.81 94 SER A N 1
ATOM 707 C CA . SER A 1 94 ? -7.327 -10.959 14.930 1.00 93.81 94 SER A CA 1
ATOM 708 C C . SER A 1 94 ? -7.338 -11.391 13.464 1.00 93.81 94 SER A C 1
ATOM 710 O O . SER A 1 94 ? -8.015 -12.356 13.116 1.00 93.81 94 SER A O 1
ATOM 712 N N . GLY A 1 95 ? -6.551 -10.732 12.609 1.00 94.19 95 GLY A N 1
ATOM 713 C CA . GLY A 1 95 ? -6.532 -11.010 11.178 1.00 94.19 95 GLY A CA 1
ATOM 714 C C . GLY A 1 95 ? -5.371 -10.354 10.446 1.00 94.19 95 GLY A C 1
ATOM 715 O O . GLY A 1 95 ? -4.599 -9.577 11.014 1.00 94.19 95 GLY A O 1
ATOM 716 N N . ARG A 1 96 ? -5.245 -10.694 9.162 1.00 96.31 96 ARG A N 1
ATOM 717 C CA . ARG A 1 96 ? -4.319 -10.039 8.240 1.00 96.31 96 ARG A CA 1
ATOM 718 C C . ARG A 1 96 ? -4.824 -10.112 6.804 1.00 96.31 96 ARG A C 1
ATOM 720 O O . ARG A 1 96 ? -5.384 -11.136 6.417 1.00 96.31 96 ARG A O 1
ATOM 727 N N . ILE A 1 97 ? -4.518 -9.090 6.014 1.00 96.62 97 ILE A N 1
ATOM 728 C CA . ILE A 1 97 ? -4.632 -9.116 4.552 1.00 96.62 97 ILE A CA 1
ATOM 729 C C . ILE A 1 97 ? -3.224 -9.090 3.987 1.00 96.62 97 ILE A C 1
ATOM 731 O O . ILE A 1 97 ? -2.398 -8.283 4.406 1.00 96.62 97 ILE A O 1
ATOM 735 N N . ILE A 1 98 ? -2.962 -9.968 3.027 1.00 95.88 98 ILE A N 1
ATOM 736 C CA . ILE A 1 98 ? -1.737 -9.940 2.235 1.00 95.88 98 ILE A CA 1
ATOM 737 C C . ILE A 1 98 ? -2.128 -9.436 0.846 1.00 95.88 98 ILE A C 1
ATOM 739 O O . ILE A 1 98 ? -2.978 -10.035 0.181 1.00 95.88 98 ILE A O 1
ATOM 743 N N . GLY A 1 99 ? -1.549 -8.309 0.442 1.00 93.25 99 GLY A N 1
ATOM 744 C CA . GLY A 1 99 ? -1.679 -7.774 -0.905 1.00 93.25 99 GLY A CA 1
ATOM 745 C C . GLY A 1 99 ? -1.005 -8.699 -1.913 1.00 93.25 99 GLY A C 1
ATOM 746 O O . GLY A 1 99 ? 0.038 -9.295 -1.626 1.00 93.25 99 GLY A O 1
ATOM 747 N N . GLU A 1 100 ? -1.597 -8.833 -3.097 1.00 94.06 100 GLU A N 1
ATOM 748 C CA . GLU A 1 100 ? -0.985 -9.634 -4.155 1.00 94.06 100 GLU A CA 1
ATOM 749 C C . GLU A 1 100 ? 0.385 -9.044 -4.519 1.00 94.06 100 GLU A C 1
ATOM 751 O O . GLU A 1 100 ? 0.496 -7.824 -4.690 1.00 94.06 100 GLU A O 1
ATOM 756 N N . PRO A 1 101 ? 1.442 -9.874 -4.566 1.00 94.06 101 PRO A N 1
ATOM 757 C CA . PRO A 1 101 ? 2.770 -9.389 -4.883 1.00 94.06 101 PRO A CA 1
ATOM 758 C C . PRO A 1 101 ? 2.829 -8.929 -6.339 1.00 94.06 101 PRO A C 1
ATOM 760 O O . PRO A 1 101 ? 2.345 -9.616 -7.236 1.00 94.06 101 PRO A O 1
ATOM 763 N N . GLU A 1 102 ? 3.483 -7.797 -6.564 1.00 93.81 102 GLU A N 1
ATOM 764 C CA . GLU A 1 102 ? 3.794 -7.293 -7.897 1.00 93.81 102 GLU A CA 1
ATOM 765 C C . GLU A 1 102 ? 5.268 -7.477 -8.224 1.00 93.81 102 GLU A C 1
ATOM 767 O O . GLU A 1 102 ? 6.137 -7.380 -7.353 1.00 93.81 102 GLU A O 1
ATOM 772 N N . LEU A 1 103 ? 5.526 -7.749 -9.502 1.00 91.88 103 LEU A N 1
ATOM 773 C CA . LEU A 1 103 ? 6.856 -7.933 -10.061 1.00 91.88 103 LEU A CA 1
ATOM 774 C C . LEU A 1 103 ? 7.193 -6.765 -10.984 1.00 91.88 103 LEU A C 1
ATOM 776 O O . LEU A 1 103 ? 6.342 -6.294 -11.734 1.00 91.88 103 LEU A O 1
ATOM 780 N N . VAL A 1 104 ? 8.448 -6.322 -10.940 1.00 90.19 104 VAL A N 1
ATOM 781 C CA . VAL A 1 104 ? 8.973 -5.271 -11.816 1.00 90.19 104 VAL A CA 1
ATOM 782 C C . VAL A 1 104 ? 10.292 -5.734 -12.426 1.00 90.19 104 VAL A C 1
ATOM 784 O O . VAL A 1 104 ? 11.274 -5.852 -11.698 1.00 90.19 104 VAL A O 1
ATOM 787 N N . PRO A 1 105 ? 10.374 -5.947 -13.744 1.00 87.19 105 PRO A N 1
ATOM 788 C CA . PRO A 1 105 ? 9.261 -5.979 -14.690 1.00 87.19 105 PRO A CA 1
ATOM 789 C C . PRO A 1 105 ? 8.308 -7.159 -14.438 1.00 87.19 105 PRO A C 1
ATOM 791 O O . PRO A 1 105 ? 8.6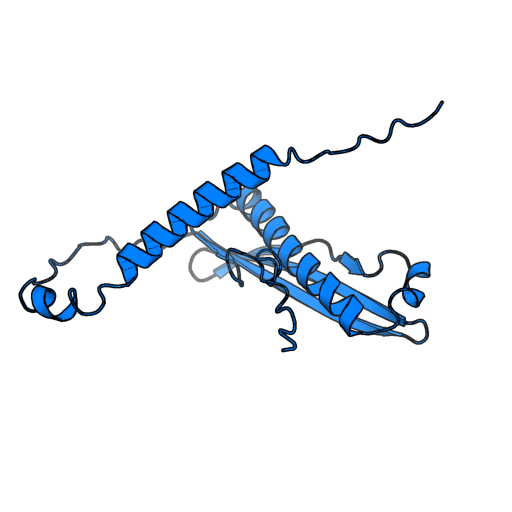90 -8.178 -13.863 1.00 87.19 105 PRO A O 1
ATOM 794 N N . ASP A 1 106 ? 7.074 -7.024 -14.912 1.00 84.44 106 ASP A N 1
ATOM 795 C CA . ASP A 1 106 ? 6.036 -8.062 -14.891 1.00 84.44 106 ASP A CA 1
ATOM 796 C C . ASP A 1 106 ? 6.279 -9.160 -15.944 1.00 84.44 106 ASP A C 1
ATOM 798 O O . ASP A 1 106 ? 5.859 -10.308 -15.775 1.00 84.44 106 ASP A O 1
ATOM 802 N N . SER A 1 107 ? 7.014 -8.834 -17.010 1.00 85.38 107 SER A N 1
ATOM 803 C CA . SER A 1 107 ? 7.434 -9.762 -18.056 1.00 85.38 107 SER A CA 1
ATOM 804 C C . SER A 1 107 ? 8.952 -10.024 -18.020 1.00 85.38 107 SER A C 1
ATOM 806 O O . SER A 1 107 ? 9.760 -9.091 -18.012 1.00 85.38 107 SER A O 1
ATOM 808 N N . PRO A 1 108 ? 9.396 -11.299 -18.097 1.00 80.56 108 PRO A N 1
ATOM 809 C CA . PRO A 1 108 ? 10.820 -11.643 -18.133 1.00 80.56 108 PRO A CA 1
ATOM 810 C C . PRO A 1 108 ? 11.592 -11.040 -19.312 1.00 80.56 108 PRO A C 1
ATOM 812 O O . PRO A 1 108 ? 12.816 -10.942 -19.261 1.00 80.56 108 PRO A O 1
ATOM 815 N N . ARG A 1 109 ? 10.901 -10.675 -20.401 1.00 81.88 109 ARG A N 1
ATOM 816 C CA . ARG A 1 109 ? 11.539 -10.094 -21.593 1.00 81.88 109 ARG A CA 1
ATOM 817 C C . ARG A 1 109 ? 12.054 -8.685 -21.332 1.00 81.88 109 ARG A C 1
ATOM 819 O O . ARG A 1 109 ? 12.998 -8.268 -21.991 1.00 81.88 109 ARG A O 1
ATOM 826 N N . ASP A 1 110 ? 11.474 -8.003 -20.354 1.00 82.44 110 ASP A N 1
ATOM 827 C CA . ASP A 1 110 ? 11.759 -6.607 -20.052 1.00 82.44 110 ASP A CA 1
ATOM 828 C C . ASP A 1 110 ? 12.848 -6.463 -18.981 1.00 82.44 110 ASP A C 1
ATOM 830 O O . ASP A 1 110 ? 13.230 -5.352 -18.627 1.00 82.44 110 ASP A O 1
ATOM 834 N N . LEU A 1 111 ? 13.417 -7.579 -18.499 1.00 79.12 111 LEU A N 1
ATOM 835 C CA . LEU A 1 111 ? 14.549 -7.570 -17.561 1.00 79.12 111 LEU A CA 1
ATOM 836 C C . LEU A 1 111 ? 15.753 -6.800 -18.116 1.00 79.12 111 LEU A C 1
ATOM 838 O O . LEU A 1 111 ? 16.471 -6.155 -17.358 1.00 79.12 111 LEU A O 1
ATOM 842 N N . VAL A 1 112 ? 15.931 -6.823 -19.439 1.00 75.94 112 VAL A N 1
ATOM 843 C CA . VAL A 1 112 ? 16.994 -6.085 -20.134 1.00 75.94 112 VAL A CA 1
ATOM 844 C C . VAL A 1 112 ? 16.738 -4.577 -20.202 1.00 75.94 112 VAL A C 1
ATOM 846 O O . VAL A 1 112 ? 17.668 -3.827 -20.462 1.00 75.94 112 VAL A O 1
ATOM 849 N N . VAL A 1 113 ? 15.497 -4.121 -19.987 1.00 74.62 113 VAL A N 1
ATOM 850 C CA . VAL A 1 113 ? 15.128 -2.692 -20.027 1.00 74.62 113 VAL A CA 1
ATOM 851 C C . VAL A 1 113 ? 15.609 -1.974 -18.766 1.00 74.62 113 VAL A C 1
ATOM 853 O O . VAL A 1 113 ? 15.920 -0.785 -18.799 1.00 74.62 113 VAL A O 1
ATOM 856 N N . PHE A 1 114 ? 15.707 -2.704 -17.657 1.00 69.00 114 PHE A N 1
ATOM 857 C CA . PHE A 1 114 ? 16.184 -2.194 -16.382 1.00 69.00 114 PHE A CA 1
ATOM 858 C C . PHE A 1 114 ? 17.662 -2.535 -16.187 1.00 69.00 114 PHE A C 1
ATOM 860 O O . PHE A 1 114 ? 18.026 -3.423 -15.416 1.00 69.00 114 PHE A O 1
ATOM 867 N N . GLU A 1 115 ? 18.527 -1.814 -16.898 1.00 67.75 115 GLU A N 1
ATOM 868 C CA . GLU A 1 115 ? 19.978 -2.030 -16.842 1.00 67.75 115 GLU A CA 1
ATOM 869 C C . GLU A 1 115 ? 20.594 -1.585 -15.502 1.00 67.75 115 GLU A C 1
ATOM 871 O O . GLU A 1 115 ? 21.668 -2.057 -15.123 1.00 67.75 115 GLU A O 1
ATOM 876 N N . VAL A 1 116 ? 19.921 -0.690 -14.765 1.00 80.38 116 VAL A N 1
ATOM 877 C CA . VAL A 1 116 ? 20.432 -0.094 -13.521 1.00 80.38 116 VAL A CA 1
ATOM 878 C C . VAL A 1 116 ? 19.476 -0.341 -12.355 1.00 80.38 116 VAL A C 1
ATOM 880 O O . VAL A 1 116 ? 18.280 -0.065 -12.446 1.00 80.38 116 VAL A O 1
ATOM 883 N N . LEU A 1 117 ? 20.026 -0.786 -11.219 1.00 82.31 117 LEU A N 1
ATOM 884 C CA . LEU A 1 117 ? 19.291 -1.051 -9.975 1.00 82.31 117 LEU A CA 1
ATOM 885 C C . LEU A 1 117 ? 18.385 0.120 -9.550 1.00 82.31 117 LEU A C 1
ATOM 887 O O . LEU A 1 117 ? 17.224 -0.093 -9.204 1.00 82.31 117 LEU A O 1
ATOM 891 N N . ASP A 1 118 ? 18.887 1.353 -9.641 1.00 83.38 118 ASP A N 1
ATOM 892 C CA . ASP A 1 118 ? 18.159 2.568 -9.250 1.00 83.38 118 ASP A CA 1
ATOM 893 C C . ASP A 1 118 ? 16.854 2.767 -10.036 1.00 83.38 118 ASP A C 1
ATOM 895 O O . ASP A 1 118 ? 15.877 3.301 -9.506 1.00 83.38 118 ASP A O 1
ATOM 899 N N . GLN A 1 119 ? 16.807 2.319 -11.296 1.00 82.62 119 GLN A N 1
ATOM 900 C CA . GLN A 1 119 ? 15.605 2.419 -12.124 1.00 82.62 119 GLN A CA 1
ATOM 901 C C . GLN A 1 119 ? 14.505 1.492 -11.600 1.00 82.62 119 GLN A C 1
ATOM 903 O O . GLN A 1 119 ? 13.360 1.924 -11.462 1.00 82.62 119 GLN A O 1
ATOM 908 N N . VAL A 1 120 ? 14.858 0.250 -11.243 1.00 85.69 120 VAL A N 1
ATOM 909 C CA . VAL A 1 120 ? 13.915 -0.709 -10.642 1.00 85.69 120 VAL A CA 1
ATOM 910 C C . VAL A 1 120 ? 13.461 -0.223 -9.275 1.00 85.69 120 VAL A C 1
ATOM 912 O O . VAL A 1 120 ? 12.265 -0.224 -8.997 1.00 85.69 120 VAL A O 1
ATOM 915 N N . MET A 1 121 ? 14.390 0.245 -8.439 1.00 85.94 121 MET A N 1
ATOM 916 C CA . MET A 1 121 ? 14.062 0.748 -7.104 1.00 85.94 121 MET A CA 1
ATOM 917 C C . MET A 1 121 ? 13.083 1.925 -7.158 1.00 85.94 121 MET A C 1
ATOM 919 O O . MET A 1 121 ? 12.104 1.937 -6.418 1.00 85.94 121 MET A O 1
ATOM 923 N N . CYS A 1 122 ? 13.274 2.873 -8.082 1.00 85.19 122 CYS A N 1
ATOM 924 C CA . CYS A 1 122 ? 12.376 4.021 -8.218 1.00 85.19 122 CYS A CA 1
ATOM 925 C C . CYS A 1 122 ? 10.939 3.626 -8.607 1.00 85.19 122 CYS A C 1
ATOM 927 O O . CYS A 1 122 ? 9.980 4.281 -8.187 1.00 85.19 122 CYS A O 1
ATOM 929 N N . VAL A 1 123 ? 10.779 2.586 -9.432 1.00 87.88 123 VAL A N 1
ATOM 930 C CA . VAL A 1 123 ? 9.459 2.047 -9.792 1.00 87.88 123 VAL A CA 1
ATOM 931 C C . VAL A 1 123 ? 8.866 1.275 -8.615 1.00 87.88 123 VAL A C 1
ATOM 933 O O . VAL A 1 123 ? 7.720 1.525 -8.245 1.00 87.88 123 VAL A O 1
ATOM 936 N N . LEU A 1 124 ? 9.659 0.406 -7.983 1.00 90.69 124 LEU A N 1
ATOM 937 C CA . LEU A 1 124 ? 9.238 -0.382 -6.828 1.00 90.69 124 LEU A CA 1
ATOM 938 C C . LEU A 1 124 ? 8.778 0.469 -5.656 1.00 90.69 124 LEU A C 1
ATOM 940 O O . LEU A 1 124 ? 7.800 0.103 -5.022 1.00 90.69 124 LEU A O 1
ATOM 944 N N . ASP A 1 125 ? 9.451 1.578 -5.353 1.00 88.75 125 ASP A N 1
ATOM 945 C CA . ASP A 1 125 ? 9.029 2.448 -4.256 1.00 88.75 125 ASP A CA 1
ATOM 946 C C . ASP A 1 125 ? 7.618 2.985 -4.517 1.00 88.75 125 ASP A C 1
ATOM 948 O O . ASP A 1 125 ? 6.757 2.895 -3.651 1.00 88.75 125 ASP A O 1
ATOM 952 N N . LYS A 1 126 ? 7.330 3.456 -5.736 1.00 88.06 126 LYS A N 1
ATOM 953 C CA . LYS A 1 126 ? 5.997 3.972 -6.093 1.00 88.06 126 LYS A CA 1
ATOM 954 C C . LYS A 1 126 ? 4.926 2.885 -6.058 1.00 88.06 126 LYS A C 1
ATOM 956 O O . LYS A 1 126 ? 3.828 3.143 -5.571 1.00 88.06 126 LYS A O 1
ATOM 961 N N . LEU A 1 127 ? 5.238 1.693 -6.568 1.00 90.75 127 LEU A N 1
ATOM 962 C CA . LEU A 1 127 ? 4.310 0.562 -6.533 1.00 90.75 127 LEU A CA 1
ATOM 963 C C . LEU A 1 127 ? 4.086 0.067 -5.105 1.00 90.75 127 LEU A C 1
ATOM 965 O O . LEU A 1 127 ? 2.949 -0.19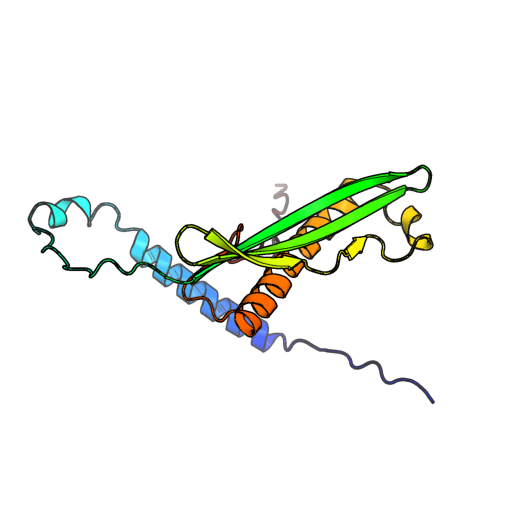9 -4.736 1.00 90.75 127 LEU A O 1
ATOM 969 N N . ARG A 1 128 ? 5.129 0.022 -4.268 1.00 92.25 128 ARG A N 1
ATOM 970 C CA . ARG A 1 128 ? 5.014 -0.308 -2.843 1.00 92.25 128 ARG A CA 1
ATOM 971 C C . ARG A 1 128 ? 4.064 0.658 -2.139 1.00 92.25 128 ARG A C 1
ATOM 973 O O . ARG A 1 128 ? 3.147 0.191 -1.473 1.00 92.25 128 ARG A O 1
ATOM 980 N N . GLU A 1 129 ? 4.234 1.970 -2.324 1.00 91.00 129 GLU A N 1
ATOM 981 C CA . GLU A 1 129 ? 3.315 2.962 -1.746 1.00 91.00 129 GLU A CA 1
ATOM 982 C C . GLU A 1 129 ? 1.875 2.750 -2.249 1.00 91.00 129 GLU A C 1
ATOM 984 O O . GLU A 1 129 ? 0.936 2.727 -1.457 1.00 91.00 129 GLU A O 1
ATOM 989 N N . ALA A 1 130 ? 1.681 2.523 -3.553 1.00 90.62 130 ALA A N 1
ATOM 990 C CA . ALA A 1 130 ? 0.357 2.239 -4.112 1.00 90.62 130 ALA A CA 1
ATOM 991 C C . ALA A 1 130 ? -0.274 0.974 -3.496 1.00 90.62 130 ALA A C 1
ATOM 993 O O . ALA A 1 130 ? -1.437 0.999 -3.090 1.00 90.62 130 ALA A O 1
ATOM 994 N N . LYS A 1 131 ? 0.507 -0.102 -3.333 1.00 92.25 131 LYS A N 1
ATOM 995 C CA . LYS A 1 131 ? 0.064 -1.357 -2.706 1.00 92.25 131 LYS A CA 1
ATOM 996 C C . LYS A 1 131 ? -0.354 -1.191 -1.256 1.00 92.25 131 LYS A C 1
ATOM 998 O O . LYS A 1 131 ? -1.298 -1.858 -0.826 1.00 92.25 131 LYS A O 1
ATOM 1003 N N . VAL A 1 132 ? 0.314 -0.318 -0.506 1.00 94.06 132 VAL A N 1
ATOM 1004 C CA . VAL A 1 132 ? -0.085 0.019 0.865 1.00 94.06 132 VAL A CA 1
ATOM 1005 C C . VAL A 1 132 ? -1.491 0.617 0.869 1.00 94.06 132 VAL A C 1
ATOM 1007 O O . VAL A 1 132 ? -2.344 0.142 1.617 1.00 94.06 132 VAL A O 1
ATOM 1010 N N . PHE A 1 133 ? -1.782 1.571 -0.020 1.00 93.12 133 PHE A N 1
ATOM 1011 C CA . PHE A 1 133 ? -3.120 2.165 -0.122 1.00 93.12 133 PHE A CA 1
ATOM 1012 C C . PHE A 1 133 ? -4.185 1.182 -0.625 1.00 93.12 133 PHE A C 1
ATOM 1014 O O . PHE A 1 133 ? -5.277 1.138 -0.062 1.00 93.12 133 PHE A O 1
ATOM 1021 N N . GLU A 1 134 ? -3.882 0.352 -1.626 1.00 93.81 134 GLU A N 1
ATOM 1022 C CA . GLU A 1 134 ? -4.797 -0.706 -2.088 1.00 93.81 134 GLU A CA 1
ATOM 1023 C C . GLU A 1 134 ? -5.147 -1.683 -0.957 1.00 93.81 134 GLU A C 1
ATOM 1025 O O . GLU A 1 134 ? -6.307 -2.042 -0.751 1.00 93.81 134 GLU A O 1
ATOM 1030 N N . THR A 1 135 ? -4.139 -2.091 -0.185 1.00 95.62 135 THR A N 1
ATOM 1031 C CA . THR A 1 135 ? -4.314 -3.011 0.945 1.00 95.62 135 THR A CA 1
ATOM 1032 C C . THR A 1 135 ? -5.086 -2.346 2.083 1.00 95.62 135 THR A C 1
ATOM 1034 O O . THR A 1 135 ? -5.930 -2.987 2.710 1.00 95.62 135 THR A O 1
ATOM 1037 N N . ALA A 1 136 ? -4.858 -1.054 2.316 1.00 94.69 136 ALA A N 1
ATOM 1038 C CA . ALA A 1 136 ? -5.604 -0.263 3.281 1.00 94.69 136 ALA A CA 1
ATOM 1039 C C . ALA A 1 136 ? -7.090 -0.133 2.910 1.00 94.69 136 ALA A C 1
ATOM 1041 O O . ALA A 1 136 ? -7.942 -0.324 3.774 1.00 94.69 136 ALA A O 1
ATOM 1042 N N . LEU A 1 137 ? -7.413 0.117 1.635 1.00 94.88 137 LEU A N 1
ATOM 1043 C CA . LEU A 1 137 ? -8.798 0.161 1.148 1.00 94.88 137 LEU A CA 1
ATOM 1044 C C . LEU A 1 137 ? -9.513 -1.173 1.369 1.00 94.88 137 LEU A C 1
ATOM 1046 O O . LEU A 1 137 ? -10.598 -1.203 1.944 1.00 94.88 137 LEU A O 1
ATOM 1050 N N . ARG A 1 138 ? -8.864 -2.285 1.010 1.00 96.06 138 ARG A N 1
ATOM 1051 C CA . ARG A 1 138 ? -9.403 -3.627 1.274 1.00 96.06 138 ARG A CA 1
ATOM 1052 C C . ARG A 1 138 ? -9.639 -3.866 2.765 1.00 96.06 138 ARG A C 1
ATOM 1054 O O . ARG A 1 138 ? -10.643 -4.460 3.140 1.00 96.06 138 ARG A O 1
ATOM 1061 N N . ALA A 1 139 ? -8.736 -3.389 3.621 1.00 95.12 139 ALA A N 1
ATOM 1062 C CA . ALA A 1 139 ? -8.890 -3.532 5.063 1.00 95.12 139 ALA A CA 1
ATOM 1063 C C . ALA A 1 139 ? -10.052 -2.705 5.629 1.00 95.12 139 ALA A C 1
ATOM 1065 O O . ALA A 1 139 ? -10.712 -3.159 6.563 1.00 95.12 139 ALA A O 1
ATOM 1066 N N . LEU A 1 140 ? -10.325 -1.525 5.062 1.00 94.50 140 LEU A N 1
ATOM 1067 C CA . LEU A 1 140 ? -11.504 -0.729 5.409 1.00 94.50 140 LEU A CA 1
ATOM 1068 C C . LEU A 1 140 ? -12.795 -1.475 5.058 1.00 94.50 140 LEU A C 1
ATOM 1070 O O . LEU A 1 140 ? -13.702 -1.534 5.882 1.00 94.50 140 LEU A O 1
ATOM 1074 N N . GLU A 1 141 ? -12.854 -2.078 3.870 1.00 94.81 141 GLU A N 1
ATOM 1075 C CA . GLU A 1 141 ? -14.027 -2.821 3.395 1.00 94.81 141 GLU A CA 1
ATOM 1076 C C . GLU A 1 141 ? -14.274 -4.119 4.179 1.00 94.81 141 GLU A C 1
ATOM 1078 O O . GLU A 1 141 ? -15.419 -4.445 4.486 1.00 94.81 141 GLU A O 1
ATOM 1083 N N . GLU A 1 142 ? -13.215 -4.868 4.502 1.00 95.44 142 GLU A N 1
ATOM 1084 C CA . GLU A 1 142 ? -13.335 -6.187 5.136 1.00 95.44 142 GLU A CA 1
ATOM 1085 C C . GLU A 1 142 ? -13.483 -6.1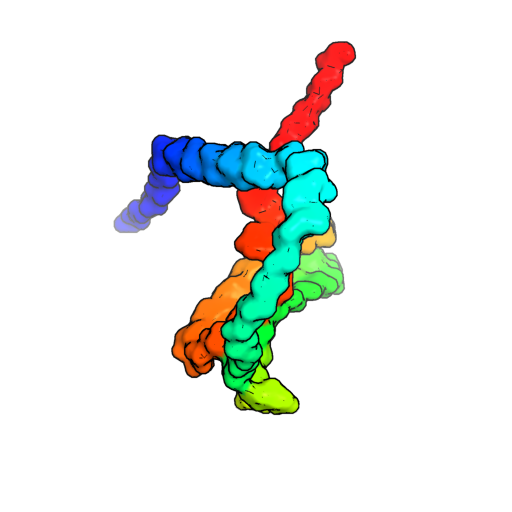07 6.662 1.00 95.44 142 GLU A C 1
ATOM 1087 O O . GLU A 1 142 ? -14.205 -6.912 7.254 1.00 95.44 142 GLU A O 1
ATOM 1092 N N . PHE A 1 143 ? -12.810 -5.151 7.310 1.00 93.62 143 PHE A N 1
ATOM 1093 C CA . PHE A 1 143 ? -12.703 -5.124 8.769 1.00 93.62 143 PHE A CA 1
ATOM 1094 C C . PHE A 1 143 ? -13.374 -3.934 9.441 1.00 93.62 143 PHE A C 1
ATOM 1096 O O . PHE A 1 143 ? -13.554 -4.022 10.651 1.00 93.62 143 PHE A O 1
ATOM 1103 N N . ASP A 1 144 ? -13.742 -2.862 8.731 1.00 93.00 144 ASP A N 1
ATOM 1104 C CA . ASP A 1 144 ? -14.345 -1.648 9.314 1.00 93.00 144 ASP A CA 1
ATOM 1105 C C . ASP A 1 144 ? -13.622 -1.182 10.606 1.00 93.00 144 ASP A C 1
ATOM 1107 O O . ASP A 1 144 ? -14.152 -1.304 11.720 1.00 93.00 144 ASP A O 1
ATOM 1111 N N . PRO A 1 145 ? -12.335 -0.788 10.511 1.00 94.25 145 PRO A N 1
ATOM 1112 C CA . PRO A 1 145 ? -11.541 -0.413 11.673 1.00 94.25 145 PRO A CA 1
ATOM 1113 C C . PRO A 1 145 ? -11.911 0.971 12.211 1.00 94.25 145 PRO A C 1
ATOM 1115 O O . PRO A 1 145 ? -12.162 1.908 11.460 1.00 94.25 145 PRO A O 1
ATOM 1118 N N . GLU A 1 146 ? -11.824 1.132 13.532 1.00 94.62 146 GLU A N 1
ATOM 1119 C CA . GLU A 1 146 ? -11.996 2.434 14.191 1.00 94.62 146 GLU A CA 1
ATOM 1120 C C . GLU A 1 146 ? -10.772 3.341 14.002 1.00 94.62 146 GLU A C 1
ATOM 1122 O O . GLU A 1 146 ? -10.879 4.567 14.038 1.00 94.62 146 GLU A O 1
ATOM 1127 N N . LEU A 1 147 ? -9.597 2.731 13.824 1.00 94.75 147 LEU A N 1
ATOM 1128 C CA . LEU A 1 147 ? -8.343 3.415 13.542 1.00 94.75 147 LEU A CA 1
ATOM 1129 C C . LEU A 1 147 ? -7.557 2.639 12.485 1.00 94.75 147 LEU A C 1
ATOM 1131 O O . LEU A 1 147 ? -7.229 1.468 12.674 1.00 94.75 147 LEU A O 1
ATOM 1135 N N . LEU A 1 148 ? -7.206 3.325 11.404 1.00 94.88 148 LEU A N 1
ATOM 1136 C CA . LEU A 1 148 ? -6.295 2.837 10.378 1.00 94.88 148 LEU A CA 1
ATOM 1137 C C . LEU A 1 148 ? -4.965 3.586 10.501 1.00 94.88 148 LEU A C 1
ATOM 1139 O O . LEU A 1 148 ? -4.930 4.815 10.445 1.00 94.88 148 LEU A O 1
ATOM 1143 N N . VAL A 1 149 ? -3.878 2.843 10.669 1.00 94.81 149 VAL A N 1
ATOM 1144 C CA . VAL A 1 149 ? -2.508 3.353 10.725 1.00 94.81 149 VAL A CA 1
ATOM 1145 C C . VAL A 1 149 ? -1.784 2.886 9.473 1.00 94.81 149 VAL A C 1
ATOM 1147 O O . VAL A 1 149 ? -1.740 1.693 9.187 1.00 94.81 149 VAL A O 1
ATOM 1150 N N . ILE A 1 150 ? -1.220 3.827 8.731 1.00 93.94 150 ILE A N 1
ATOM 1151 C CA . ILE A 1 150 ? -0.454 3.558 7.517 1.00 93.94 150 ILE A CA 1
ATOM 1152 C C . ILE A 1 150 ? 0.983 3.983 7.796 1.00 93.94 150 ILE A C 1
ATOM 1154 O O . ILE A 1 150 ? 1.196 5.112 8.245 1.00 93.94 150 ILE A O 1
ATOM 1158 N N . ASP A 1 151 ? 1.944 3.088 7.573 1.00 86.38 151 ASP A N 1
ATOM 1159 C CA . ASP A 1 151 ? 3.355 3.463 7.628 1.00 86.38 151 ASP A CA 1
ATOM 1160 C C . ASP A 1 151 ? 3.726 4.239 6.359 1.00 86.38 151 ASP A C 1
ATOM 1162 O O . ASP A 1 151 ? 3.670 3.712 5.249 1.00 86.38 151 ASP A O 1
ATOM 1166 N N . GLY A 1 152 ? 4.026 5.527 6.528 1.00 79.56 152 GLY A N 1
ATOM 1167 C CA . GLY A 1 152 ? 4.349 6.444 5.441 1.00 79.56 152 GLY A CA 1
ATOM 1168 C C . GLY A 1 152 ? 3.615 7.788 5.523 1.00 79.56 152 GLY A C 1
ATOM 1169 O O . GLY A 1 152 ? 2.654 7.968 6.277 1.00 79.56 152 GLY A O 1
ATOM 1170 N N . PRO A 1 153 ? 4.081 8.796 4.772 1.00 72.19 153 PRO A N 1
ATOM 1171 C CA . PRO A 1 153 ? 3.404 10.082 4.694 1.00 72.19 153 PRO A CA 1
ATOM 1172 C C . PRO A 1 153 ? 2.062 9.961 3.953 1.00 72.19 153 PRO A C 1
ATOM 1174 O O . PRO A 1 153 ? 1.953 9.266 2.949 1.00 72.19 153 PRO A O 1
ATOM 1177 N N . LEU A 1 154 ? 1.065 10.751 4.373 1.00 66.88 154 LEU A N 1
ATOM 1178 C CA . LEU A 1 154 ? -0.220 10.899 3.661 1.00 66.88 154 LEU A CA 1
ATOM 1179 C C . LEU A 1 154 ? -0.046 11.276 2.177 1.00 66.88 154 LEU A C 1
ATOM 1181 O O . LEU A 1 154 ? -0.897 10.952 1.354 1.00 66.88 154 LEU A O 1
ATOM 1185 N N . MET A 1 155 ? 1.048 11.966 1.840 1.00 61.69 155 MET A N 1
ATOM 1186 C CA . MET A 1 155 ? 1.449 12.253 0.465 1.00 61.69 155 MET A CA 1
ATOM 1187 C C . MET A 1 155 ? 2.751 11.515 0.134 1.00 61.69 155 MET A C 1
ATOM 1189 O O . MET A 1 155 ? 3.777 11.825 0.747 1.00 61.69 155 MET A O 1
ATOM 1193 N N . PRO A 1 156 ? 2.761 10.613 -0.865 1.00 63.91 156 PRO A N 1
ATOM 1194 C CA . PRO A 1 156 ? 3.983 9.961 -1.319 1.00 63.91 156 PRO A CA 1
ATOM 1195 C C . PRO A 1 156 ? 5.031 10.987 -1.757 1.00 63.91 156 PRO A C 1
ATOM 1197 O O . PRO A 1 156 ? 4.708 11.985 -2.406 1.00 63.91 156 PRO A O 1
ATOM 1200 N N . TYR A 1 157 ? 6.308 10.713 -1.488 1.00 56.31 157 TYR A N 1
ATOM 1201 C CA . TYR A 1 157 ? 7.425 11.618 -1.799 1.00 56.31 157 TYR A CA 1
ATOM 1202 C C . TYR A 1 157 ? 7.552 12.005 -3.290 1.00 56.31 157 TYR A C 1
ATOM 1204 O O . TYR A 1 157 ? 8.230 12.978 -3.611 1.00 56.31 157 TYR A O 1
ATOM 1212 N N . GLY A 1 158 ? 6.897 11.277 -4.206 1.00 53.97 158 GLY A N 1
ATOM 1213 C CA . GLY A 1 158 ? 6.831 11.593 -5.640 1.00 53.97 158 GLY A CA 1
ATOM 1214 C C . GLY A 1 158 ? 5.616 12.421 -6.085 1.00 53.97 158 GLY A C 1
ATOM 1215 O O . GLY A 1 158 ? 5.581 12.843 -7.238 1.00 53.97 158 GLY A O 1
ATOM 1216 N N . ALA A 1 159 ? 4.628 12.650 -5.211 1.00 51.06 159 ALA A N 1
ATOM 1217 C CA . ALA A 1 159 ? 3.428 13.437 -5.523 1.00 51.06 159 ALA A CA 1
ATOM 1218 C C . ALA A 1 159 ? 3.715 14.948 -5.557 1.00 51.06 159 ALA A C 1
ATOM 1220 O O . ALA A 1 159 ? 3.083 15.701 -6.299 1.00 51.06 159 ALA A O 1
ATOM 1221 N N . LEU A 1 160 ? 4.716 15.389 -4.794 1.00 47.00 160 LEU A N 1
ATOM 1222 C CA . LEU A 1 160 ? 5.273 16.730 -4.890 1.00 47.00 160 LEU A CA 1
ATOM 1223 C C . LEU A 1 160 ? 6.333 16.709 -5.991 1.00 47.00 160 LEU A C 1
ATOM 1225 O O . LEU A 1 160 ? 7.434 16.196 -5.797 1.00 47.00 160 LEU A O 1
ATOM 1229 N N . ALA A 1 161 ? 5.997 17.235 -7.170 1.00 43.03 161 ALA A N 1
ATOM 1230 C CA . ALA A 1 161 ? 6.981 17.430 -8.227 1.00 43.03 161 ALA A CA 1
ATOM 1231 C C . ALA A 1 161 ? 8.189 18.184 -7.647 1.00 43.03 161 ALA A C 1
ATOM 1233 O O . ALA A 1 161 ? 8.046 19.303 -7.149 1.00 43.03 161 ALA A O 1
ATOM 1234 N N . LYS A 1 162 ? 9.382 17.576 -7.694 1.00 43.66 162 LYS A N 1
ATOM 1235 C CA . LYS A 1 162 ? 10.620 18.307 -7.417 1.00 43.66 162 LYS A CA 1
ATOM 1236 C C . LYS A 1 162 ? 10.677 19.471 -8.402 1.00 43.66 162 LYS A C 1
ATOM 1238 O O . LYS A 1 162 ? 10.682 19.246 -9.611 1.00 43.66 162 LYS A O 1
ATOM 1243 N N . MET A 1 163 ? 10.709 20.699 -7.887 1.00 39.09 163 MET A N 1
ATOM 1244 C CA . MET A 1 163 ? 11.075 21.864 -8.687 1.00 39.09 163 MET A CA 1
ATOM 1245 C C . MET A 1 163 ? 12.415 21.535 -9.355 1.00 39.09 163 MET A C 1
ATOM 1247 O O . MET A 1 163 ? 13.355 21.184 -8.634 1.00 39.09 163 MET A O 1
ATOM 1251 N N . PRO A 1 164 ? 12.531 21.587 -10.693 1.00 38.56 164 PRO A N 1
ATOM 1252 C CA . PRO A 1 164 ? 13.837 21.527 -11.312 1.00 38.56 164 PRO A CA 1
ATOM 1253 C C . PRO A 1 164 ? 14.599 22.740 -10.786 1.00 38.56 164 PRO A C 1
ATOM 1255 O O . PRO A 1 164 ? 14.274 23.880 -11.112 1.00 38.56 164 PRO A O 1
ATOM 1258 N N . THR A 1 165 ? 15.576 22.504 -9.914 1.00 43.00 165 THR A N 1
ATOM 1259 C CA . THR A 1 165 ? 16.596 23.498 -9.602 1.00 43.00 165 THR A CA 1
ATOM 1260 C C . THR A 1 165 ? 17.356 23.722 -10.895 1.00 43.00 165 THR A C 1
ATOM 1262 O O . THR A 1 165 ? 18.290 22.989 -11.215 1.00 43.00 165 THR A O 1
ATOM 1265 N N . GLY A 1 166 ? 16.881 24.682 -11.685 1.00 40.12 166 GLY A N 1
ATOM 1266 C CA . GLY A 1 166 ? 17.635 25.222 -12.792 1.00 40.12 166 GLY A CA 1
ATOM 1267 C C . GLY A 1 166 ? 18.973 25.680 -12.239 1.00 40.12 166 GLY A C 1
ATOM 1268 O O . GLY A 1 166 ? 19.032 26.488 -11.313 1.00 40.12 166 GLY A O 1
ATOM 1269 N N . THR A 1 167 ? 20.043 25.124 -12.789 1.00 43.06 167 THR A N 1
ATOM 1270 C CA . THR A 1 167 ? 21.352 25.761 -12.825 1.00 43.06 167 THR A CA 1
ATOM 1271 C C . THR A 1 167 ? 21.162 27.190 -13.320 1.00 43.06 167 THR A C 1
ATOM 1273 O O . THR A 1 167 ? 21.030 27.425 -14.520 1.00 43.06 167 TH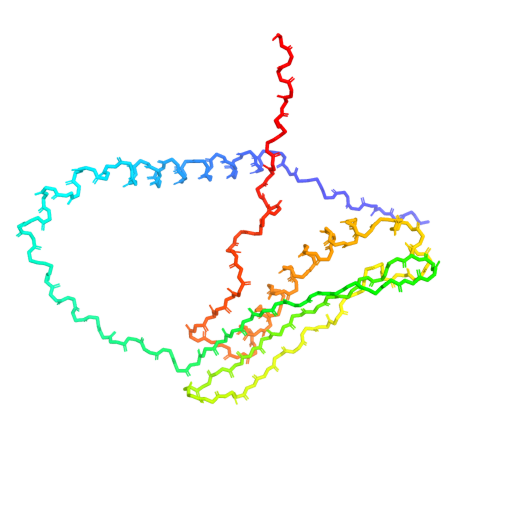R A O 1
ATOM 1276 N N . LEU A 1 168 ? 21.115 28.138 -12.386 1.00 38.59 168 LEU A N 1
ATOM 1277 C CA . LEU A 1 168 ? 21.431 29.530 -12.658 1.00 38.59 168 LEU A CA 1
ATOM 1278 C C . LEU A 1 168 ? 22.941 29.571 -12.899 1.00 38.59 168 LEU A C 1
ATOM 1280 O O . LEU A 1 168 ? 23.728 29.663 -11.962 1.00 38.59 168 LEU A O 1
ATOM 1284 N N . TYR A 1 169 ? 23.331 29.387 -14.158 1.00 38.88 169 TYR A N 1
ATOM 1285 C CA . TYR A 1 169 ? 24.588 29.925 -14.653 1.00 38.88 169 TYR A CA 1
ATOM 1286 C C . TYR A 1 169 ? 24.329 31.388 -15.014 1.00 38.88 169 TYR A C 1
ATOM 1288 O O . TYR A 1 169 ? 23.736 31.658 -16.055 1.00 38.88 169 TYR A O 1
ATOM 1296 N N . GLU A 1 170 ? 24.774 32.291 -14.147 1.00 36.88 170 GLU A N 1
ATOM 1297 C CA . GLU A 1 170 ? 25.422 33.550 -14.533 1.00 36.88 170 GLU A CA 1
ATOM 1298 C C . GLU A 1 170 ? 26.699 33.699 -13.702 1.00 36.88 170 GLU A C 1
ATOM 1300 O O . GLU A 1 170 ? 26.639 33.446 -12.475 1.00 36.88 170 GLU A O 1
#

InterPro domains:
  IPR018977 NurA domain [PF09376] (60-159)

pLDDT: mean 74.7, std 20.38, range [36.88, 97.75]

Foldseek 3Di:
DDDDDPDPDDDVVVVVVVVVVVVVVVVVVCVVVPPPVVVVPPVVPDPPPPPPPPPDDWQKEKEKAKDKDWDQDPLAIKIKIWMKIFIDGPHDTPDMDTGDMDIVVNDPVCRNVHRDPVVSVVVRLVVRVVNRVVRQVVCCVPPVTPYYHYPDDPDPPVNPPDDPPPPPDD

Organism: NCBI:txid2056631

Secondary structure (DSSP, 8-state):
-----------HHHHHHHHHHHHHHHHHHHHHHS-TTTHHHHTTS-------------SEEEEEEEEEEEEEETTEEEEEEEEEEEEEETTEEEEEEEPPPEEESSSGGGGGT--SHHHHHHHHHHHHHHHHHHHHHHHHHHH--SEEEESS-SS-TTTSPPP-------